Protein AF-A0A5R8QDY4-F1 (afdb_monomer_lite)

Radius of gyration: 14.68 Å; chains: 1; bounding box: 31×26×38 Å

pLDDT: mean 88.38, std 16.19, range [37.5, 98.0]

Sequence (55 aa):
MITENNQDIIKFAGLYKITGGMPHYVIIAQQANPELKVVHDRLPVMLDDDQISDY

Secondary structure (DSSP, 8-state):
-----------B-EEEEEETTEEEEEE-EEEPPTTGGGT-SEEE-B--TTTTTT-

InterPro domains:
  IPR003738 SOS response associated peptidase (SRAP) [PF02586] (2-55)
  IPR036590 SOS response associated peptidase-like [G3DSA:3.90.1680.10] (1-55)
  IPR036590 SOS response associated peptidase-like [SSF143081] (2-53)

Structure (mmCIF, N/CA/C/O backbone):
data_AF-A0A5R8QDY4-F1
#
_entry.id   AF-A0A5R8QDY4-F1
#
loop_
_atom_site.group_PDB
_atom_site.id
_atom_site.type_symbol
_atom_site.label_atom_id
_atom_site.label_alt_id
_atom_site.label_comp_id
_atom_site.label_asym_id
_atom_site.label_entity_id
_atom_site.label_seq_id
_atom_site.pdbx_PDB_ins_code
_atom_site.Cartn_x
_atom_site.Cartn_y
_atom_site.Cartn_z
_atom_site.occupancy
_atom_site.B_iso_or_equiv
_atom_site.auth_seq_id
_atom_site.auth_comp_id
_atom_site.auth_asym_id
_atom_site.auth_atom_id
_atom_site.pdbx_PDB_model_num
ATOM 1 N N . MET A 1 1 ? 12.901 7.671 20.294 1.00 37.50 1 MET A N 1
ATOM 2 C CA . MET A 1 1 ? 12.891 6.208 20.083 1.00 37.50 1 MET A CA 1
ATOM 3 C C . MET A 1 1 ? 13.731 5.972 18.837 1.00 37.50 1 MET A C 1
ATOM 5 O O . MET A 1 1 ? 13.440 6.598 17.830 1.00 37.50 1 MET A O 1
ATOM 9 N N . ILE A 1 2 ? 14.860 5.271 18.964 1.00 49.09 2 ILE A N 1
ATOM 10 C CA . ILE A 1 2 ? 15.928 5.239 17.947 1.00 49.09 2 ILE A CA 1
ATOM 11 C C . ILE A 1 2 ? 15.593 4.242 16.831 1.00 49.09 2 IL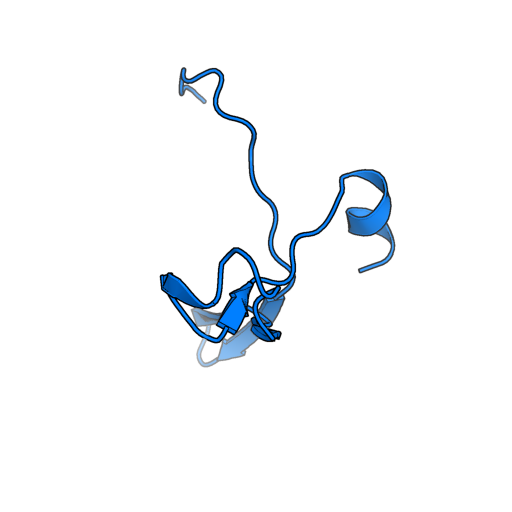E A C 1
ATOM 13 O O . ILE A 1 2 ? 15.234 3.105 17.122 1.00 49.09 2 ILE A O 1
ATOM 17 N N . THR A 1 3 ? 15.740 4.676 15.579 1.00 42.09 3 THR A N 1
ATOM 18 C CA . THR A 1 3 ? 16.667 4.134 14.552 1.00 42.09 3 THR A CA 1
ATOM 19 C C . THR A 1 3 ? 16.744 5.220 13.466 1.00 42.09 3 THR A C 1
ATOM 21 O O . THR A 1 3 ? 15.718 5.661 12.972 1.00 42.09 3 THR A O 1
ATOM 24 N N . GLU A 1 4 ? 17.859 5.918 13.234 1.00 53.69 4 GLU A N 1
ATOM 25 C CA . GLU A 1 4 ? 19.119 5.429 12.646 1.00 53.69 4 GLU A CA 1
ATOM 26 C C . GLU A 1 4 ? 18.897 4.459 11.481 1.00 53.69 4 GLU A C 1
ATOM 28 O O . GLU A 1 4 ? 19.196 3.275 11.550 1.00 53.69 4 GLU A O 1
ATOM 33 N N . ASN A 1 5 ? 18.316 4.993 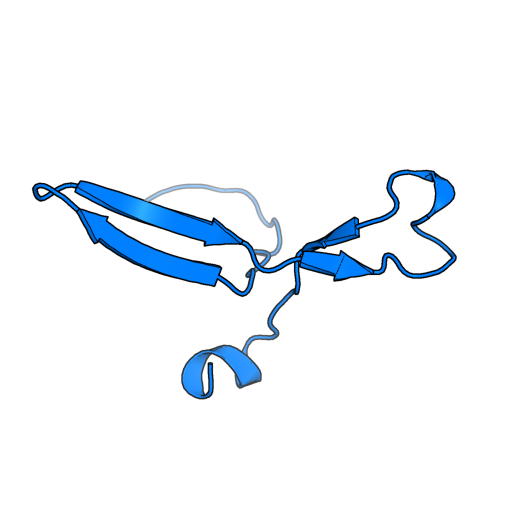10.410 1.00 44.66 5 ASN A N 1
ATOM 34 C CA . ASN A 1 5 ? 18.867 4.930 9.062 1.00 44.66 5 ASN A CA 1
ATOM 35 C C . ASN A 1 5 ? 18.217 6.068 8.278 1.00 44.66 5 ASN A C 1
ATOM 37 O O . ASN A 1 5 ? 17.013 6.273 8.379 1.00 44.66 5 ASN A O 1
ATOM 41 N N . ASN A 1 6 ? 19.005 6.820 7.519 1.00 48.59 6 ASN A N 1
ATOM 42 C CA . ASN A 1 6 ? 18.554 7.911 6.652 1.00 48.59 6 ASN A CA 1
ATOM 43 C C . ASN A 1 6 ? 17.790 7.355 5.424 1.00 48.59 6 ASN A C 1
ATOM 45 O O . ASN A 1 6 ? 18.103 7.691 4.287 1.00 48.59 6 ASN A O 1
ATOM 49 N N . GLN A 1 7 ? 16.898 6.388 5.652 1.00 56.09 7 GLN A N 1
ATOM 50 C CA . GLN A 1 7 ? 16.080 5.727 4.651 1.00 56.09 7 GLN A CA 1
ATOM 51 C C . GLN A 1 7 ? 14.741 6.444 4.599 1.00 56.09 7 GLN A C 1
ATOM 53 O O . GLN A 1 7 ? 14.042 6.544 5.609 1.00 56.09 7 GLN A O 1
ATOM 58 N N . ASP A 1 8 ? 14.410 6.938 3.412 1.00 78.50 8 ASP A N 1
ATOM 59 C CA . ASP A 1 8 ? 13.128 7.564 3.135 1.00 78.50 8 ASP A CA 1
ATOM 60 C C . ASP A 1 8 ? 11.994 6.617 3.549 1.00 78.50 8 ASP A C 1
ATOM 62 O O . ASP A 1 8 ? 11.930 5.455 3.134 1.00 78.50 8 ASP A O 1
ATOM 66 N N . ILE A 1 9 ? 11.114 7.101 4.427 1.00 86.38 9 ILE A N 1
ATOM 67 C CA . ILE A 1 9 ? 9.947 6.343 4.874 1.00 86.38 9 ILE A CA 1
ATOM 68 C C . ILE A 1 9 ? 8.959 6.300 3.713 1.00 86.38 9 ILE A C 1
ATOM 70 O O . ILE A 1 9 ? 8.360 7.315 3.365 1.00 86.38 9 ILE A O 1
ATOM 74 N N . ILE A 1 10 ? 8.749 5.112 3.150 1.00 90.31 10 ILE A N 1
ATOM 75 C CA . ILE A 1 10 ? 7.745 4.896 2.108 1.00 90.31 10 ILE A CA 1
ATOM 76 C C . ILE A 1 10 ? 6.386 4.661 2.768 1.00 90.31 10 ILE A C 1
ATOM 78 O O . ILE A 1 10 ? 6.250 3.832 3.671 1.00 90.31 10 ILE A O 1
ATOM 82 N N . LYS A 1 11 ? 5.368 5.385 2.305 1.00 93.75 11 LYS A N 1
ATOM 83 C CA . LYS A 1 11 ? 4.008 5.342 2.848 1.00 93.75 11 LYS A CA 1
ATOM 84 C C . LYS A 1 11 ? 3.093 4.681 1.830 1.00 93.75 11 LYS A C 1
ATOM 86 O O . LYS A 1 11 ? 3.095 5.059 0.662 1.00 93.75 11 LYS A O 1
ATOM 91 N N . PHE A 1 12 ? 2.325 3.683 2.262 1.00 96.31 12 PHE A N 1
ATOM 92 C CA . PHE A 1 12 ? 1.395 2.967 1.391 1.00 96.31 12 PHE A CA 1
ATOM 93 C C . PHE A 1 12 ? -0.050 3.218 1.794 1.00 96.31 12 PHE A C 1
ATOM 95 O O . PHE A 1 12 ? -0.393 3.173 2.976 1.00 96.31 12 PHE A O 1
ATOM 102 N N . ALA A 1 13 ? -0.902 3.398 0.792 1.00 97.31 13 ALA A N 1
ATOM 103 C CA . ALA A 1 13 ? -2.340 3.415 0.972 1.00 97.31 13 ALA A CA 1
ATOM 104 C C . ALA A 1 13 ? -2.825 2.033 1.434 1.00 97.31 13 ALA A C 1
ATOM 106 O O . ALA A 1 13 ? -2.493 0.994 0.850 1.00 97.31 13 ALA A O 1
ATOM 107 N N . GLY A 1 14 ? -3.636 2.014 2.486 1.00 97.12 14 GLY A N 1
ATOM 108 C CA . GLY A 1 14 ? -4.197 0.790 3.037 1.00 97.12 14 GLY A CA 1
ATOM 109 C C . GLY A 1 14 ? -5.597 0.984 3.591 1.00 97.12 14 GLY A C 1
ATOM 110 O O . GLY A 1 14 ? -6.073 2.104 3.761 1.00 97.12 14 GLY A O 1
ATOM 111 N N . LEU A 1 15 ? -6.252 -0.136 3.875 1.00 97.31 15 LEU A N 1
ATOM 112 C CA . LEU A 1 15 ? -7.499 -0.186 4.631 1.00 97.31 15 LEU A CA 1
ATOM 113 C C . LEU A 1 15 ? -7.240 -0.980 5.903 1.00 97.31 15 LEU A C 1
ATOM 115 O O . LEU A 1 15 ? -6.506 -1.969 5.873 1.00 97.31 15 LEU A O 1
ATOM 119 N N . TYR A 1 16 ? -7.874 -0.590 7.003 1.00 97.31 16 TYR A N 1
ATOM 120 C CA . TYR A 1 16 ? -7.787 -1.338 8.248 1.00 97.31 16 TYR A CA 1
ATOM 121 C C . TYR A 1 16 ? -9.169 -1.615 8.832 1.00 97.31 16 TYR A C 1
ATOM 123 O O . TYR A 1 16 ? -10.141 -0.902 8.585 1.00 97.31 16 TYR A O 1
ATOM 131 N N . LYS A 1 17 ? -9.248 -2.682 9.622 1.00 97.88 17 LYS A N 1
ATOM 132 C CA . LYS A 1 17 ? -10.430 -3.045 10.395 1.00 97.88 17 LYS A CA 1
ATOM 133 C C . LYS A 1 17 ? -10.012 -3.756 11.672 1.00 97.88 17 LYS A C 1
ATOM 135 O O . LYS A 1 17 ? -9.132 -4.612 11.658 1.00 97.88 17 LYS A O 1
ATOM 140 N N . ILE A 1 18 ? -10.692 -3.457 12.773 1.00 97.88 18 ILE A N 1
ATOM 141 C CA . ILE A 1 18 ? -10.543 -4.215 14.017 1.00 97.88 18 ILE A CA 1
ATOM 142 C C . ILE A 1 18 ? -11.537 -5.379 13.998 1.00 97.88 18 ILE A C 1
ATOM 144 O O . ILE A 1 18 ? -12.737 -5.177 13.815 1.00 97.88 18 ILE A O 1
ATOM 148 N N . THR A 1 19 ? -11.040 -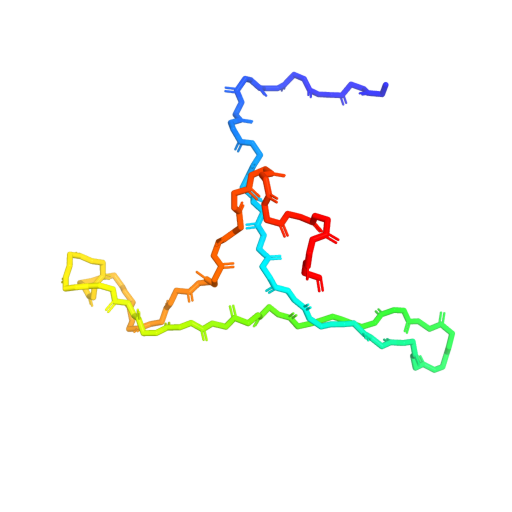6.600 14.194 1.00 97.31 19 THR A N 1
ATOM 149 C CA . THR A 1 19 ? -11.858 -7.819 14.279 1.00 97.31 19 THR A CA 1
ATOM 150 C C . THR A 1 19 ? -11.427 -8.607 15.509 1.00 97.31 19 THR A C 1
ATOM 152 O O . THR A 1 19 ? -10.249 -8.922 15.652 1.00 97.31 19 THR A O 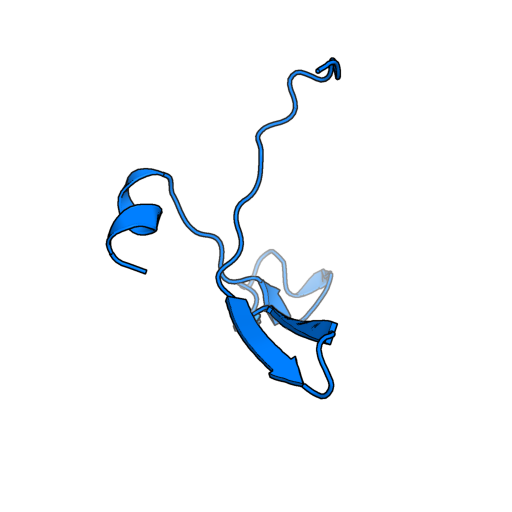1
ATOM 155 N N . GLY A 1 20 ? -12.357 -8.883 16.430 1.00 95.88 20 GLY A N 1
ATOM 156 C CA . GLY A 1 20 ? -12.044 -9.593 17.679 1.00 95.88 20 GLY A CA 1
ATOM 157 C C . GLY A 1 20 ? -11.019 -8.872 18.567 1.00 95.88 20 GLY A C 1
ATOM 158 O O . GLY A 1 20 ? -10.201 -9.524 19.201 1.00 95.88 20 GLY A O 1
ATOM 159 N N . GLY A 1 21 ? -11.009 -7.534 18.560 1.00 97.25 21 GLY A N 1
ATOM 160 C CA . GLY A 1 21 ? -10.032 -6.722 19.298 1.00 97.25 21 GLY A CA 1
ATOM 161 C C . GLY A 1 21 ? -8.652 -6.613 18.640 1.00 97.25 21 GLY A C 1
ATOM 162 O O . GLY A 1 21 ? -7.817 -5.858 19.126 1.00 97.25 21 GLY A O 1
ATOM 163 N N . MET A 1 22 ? -8.422 -7.302 17.517 1.00 97.25 22 MET A N 1
ATOM 164 C CA . MET A 1 22 ? -7.142 -7.301 16.809 1.00 97.25 22 MET A CA 1
ATOM 165 C C . MET A 1 22 ? -7.211 -6.458 15.524 1.00 97.25 22 MET A C 1
ATOM 167 O O . MET A 1 22 ? -8.158 -6.615 14.738 1.00 97.25 22 MET A O 1
ATOM 171 N N . PRO A 1 23 ? -6.227 -5.576 15.268 1.00 97.25 23 PRO A N 1
ATOM 172 C CA . PRO A 1 23 ? -6.163 -4.813 14.031 1.00 97.25 23 PRO A CA 1
ATOM 173 C C . PRO A 1 23 ? -5.742 -5.714 12.867 1.00 97.25 23 PRO A C 1
ATOM 175 O O . PRO A 1 23 ? -4.771 -6.460 12.953 1.00 97.25 23 PRO A O 1
ATOM 178 N N . HIS A 1 24 ? -6.471 -5.612 11.764 1.00 97.94 24 HIS A N 1
ATOM 179 C CA . HIS A 1 24 ? -6.132 -6.220 10.486 1.00 97.94 24 HIS A CA 1
ATOM 180 C C . HIS A 1 24 ? -6.027 -5.108 9.455 1.00 97.94 24 HIS A C 1
ATOM 182 O O . HIS A 1 24 ? -6.836 -4.179 9.471 1.00 97.94 24 HIS A O 1
ATOM 188 N N . TYR A 1 25 ? -5.055 -5.202 8.557 1.00 97.75 25 TYR A N 1
ATOM 189 C CA . TYR A 1 25 ? -4.885 -4.231 7.490 1.00 97.75 25 TYR A CA 1
ATOM 190 C C . TYR A 1 25 ? -4.533 -4.916 6.179 1.00 97.75 25 TYR A C 1
ATOM 192 O O . TYR A 1 25 ? -4.008 -6.029 6.150 1.00 97.75 25 TYR A O 1
ATOM 200 N N . VAL A 1 26 ? -4.849 -4.228 5.092 1.00 97.88 26 VAL A N 1
ATOM 201 C CA . VAL A 1 26 ? -4.482 -4.603 3.731 1.00 97.88 26 VAL A CA 1
ATOM 202 C C . VAL A 1 26 ? -3.862 -3.399 3.046 1.00 97.88 26 VAL A C 1
ATOM 204 O O . VAL A 1 26 ? -4.231 -2.260 3.328 1.00 97.88 26 VAL A O 1
ATOM 207 N N . ILE A 1 27 ? -2.931 -3.660 2.137 1.00 98.00 27 ILE A N 1
ATOM 208 C CA . ILE A 1 27 ? -2.314 -2.633 1.301 1.00 98.00 27 ILE A CA 1
ATOM 209 C C . ILE A 1 27 ? -3.059 -2.605 -0.028 1.00 98.00 27 ILE A C 1
ATOM 211 O O . ILE A 1 27 ? -3.295 -3.652 -0.638 1.00 98.00 27 ILE A O 1
ATOM 215 N N . ILE A 1 28 ? -3.430 -1.411 -0.480 1.00 97.88 28 ILE A N 1
ATOM 216 C CA . ILE A 1 28 ? -4.024 -1.234 -1.800 1.00 97.88 28 ILE A CA 1
ATOM 217 C C . ILE A 1 28 ? -2.905 -1.343 -2.833 1.00 97.88 28 ILE A C 1
ATOM 219 O O . ILE A 1 28 ? -1.891 -0.653 -2.756 1.00 97.88 28 ILE A O 1
ATOM 223 N N . ALA A 1 29 ? -3.096 -2.222 -3.812 1.00 97.06 29 ALA A N 1
ATOM 224 C CA . ALA A 1 29 ? -2.176 -2.380 -4.928 1.00 97.06 29 ALA A CA 1
ATOM 225 C C . ALA A 1 29 ? -2.763 -1.787 -6.211 1.00 97.06 29 ALA A C 1
ATOM 227 O O . ALA A 1 29 ? -3.977 -1.809 -6.419 1.00 97.06 29 ALA A O 1
ATOM 228 N N . GLN A 1 30 ? -1.887 -1.366 -7.116 1.00 96.19 30 GLN A N 1
ATOM 229 C CA . GLN A 1 30 ? -2.181 -0.922 -8.473 1.00 96.19 30 GLN A CA 1
ATOM 230 C C . GLN A 1 30 ? -1.352 -1.698 -9.501 1.00 96.19 30 GLN A C 1
ATOM 232 O O . GLN A 1 30 ? -0.479 -2.494 -9.150 1.00 96.19 30 GLN A O 1
ATOM 237 N N . GLN A 1 31 ? -1.652 -1.505 -10.784 1.00 97.44 31 GLN A N 1
ATOM 238 C CA . GLN A 1 31 ? -0.883 -2.128 -11.856 1.00 97.44 31 GLN A CA 1
ATOM 239 C C . GLN A 1 31 ? 0.544 -1.569 -11.861 1.00 97.44 31 GLN A C 1
ATOM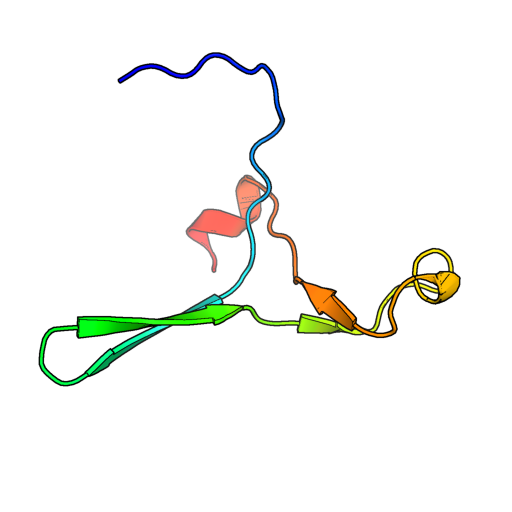 241 O O . GLN A 1 31 ? 0.730 -0.357 -11.777 1.00 97.44 31 GLN A O 1
ATOM 246 N N . ALA A 1 32 ? 1.542 -2.442 -11.995 1.00 95.81 32 ALA A N 1
ATOM 247 C CA . ALA A 1 32 ? 2.924 -2.020 -12.162 1.00 95.81 32 ALA A CA 1
ATOM 248 C C . ALA A 1 32 ? 3.098 -1.205 -13.449 1.00 95.81 32 ALA A C 1
ATOM 250 O O . ALA A 1 32 ? 2.528 -1.535 -14.500 1.00 95.81 32 ALA A O 1
ATOM 251 N N . ASN A 1 33 ? 3.918 -0.157 -13.367 1.00 91.75 33 ASN A N 1
ATOM 252 C CA . ASN A 1 33 ? 4.359 0.573 -14.547 1.00 91.75 33 ASN A CA 1
ATOM 253 C C . ASN A 1 33 ? 5.227 -0.346 -15.442 1.00 91.75 33 ASN A C 1
ATOM 255 O O . ASN A 1 33 ? 5.734 -1.368 -14.970 1.00 91.75 33 ASN A O 1
ATOM 259 N N . PRO A 1 34 ? 5.383 -0.039 -16.743 1.00 93.19 34 PRO A N 1
ATOM 260 C CA . PRO A 1 34 ? 6.117 -0.909 -17.664 1.00 93.19 34 PRO A CA 1
ATOM 261 C C . PRO A 1 34 ? 7.539 -1.255 -17.210 1.00 93.19 34 PRO A C 1
ATOM 263 O O . PRO A 1 34 ? 7.998 -2.364 -17.461 1.00 93.19 34 PRO A O 1
ATOM 266 N N . GLU A 1 35 ? 8.202 -0.335 -16.512 1.00 93.31 35 GLU A N 1
ATOM 267 C CA . GLU A 1 35 ? 9.573 -0.496 -16.020 1.00 93.31 35 GLU A CA 1
ATOM 268 C C . GLU A 1 35 ? 9.676 -1.558 -14.921 1.00 93.31 35 GLU A C 1
ATOM 270 O O . GLU A 1 35 ? 10.594 -2.373 -14.933 1.00 93.31 35 GLU A O 1
ATOM 275 N N . LEU A 1 36 ? 8.708 -1.603 -14.002 1.00 90.94 36 LEU A N 1
ATOM 276 C CA . LEU A 1 36 ? 8.705 -2.534 -12.872 1.00 90.94 36 LEU A CA 1
ATOM 277 C C . LEU A 1 36 ? 7.970 -3.848 -13.164 1.00 90.94 36 LEU A C 1
ATOM 279 O O . LEU A 1 36 ? 8.117 -4.805 -12.402 1.00 90.94 36 LEU A O 1
ATOM 283 N N . LYS A 1 37 ? 7.256 -3.947 -14.296 1.00 91.81 37 LYS A N 1
ATOM 284 C CA . LYS A 1 37 ? 6.614 -5.196 -14.752 1.00 91.81 37 LYS A CA 1
ATOM 285 C C . LYS A 1 37 ? 7.587 -6.361 -14.929 1.00 91.81 37 LYS A C 1
ATOM 287 O O . LYS A 1 37 ? 7.155 -7.507 -14.886 1.00 91.81 37 LYS A O 1
ATOM 292 N N . VAL A 1 38 ? 8.878 -6.083 -15.124 1.00 93.69 38 VAL A N 1
ATOM 293 C CA . VAL A 1 38 ? 9.921 -7.121 -15.196 1.00 93.69 38 VAL A CA 1
ATOM 294 C C . VAL A 1 38 ? 10.144 -7.824 -13.853 1.00 93.69 38 VAL A C 1
ATOM 296 O O . VAL A 1 38 ? 10.642 -8.944 -13.834 1.00 93.69 38 VAL A O 1
ATOM 299 N N . VAL A 1 39 ? 9.775 -7.175 -12.743 1.00 93.88 39 VAL A N 1
ATOM 300 C CA . VAL A 1 39 ? 9.887 -7.714 -11.383 1.00 93.88 39 VAL A CA 1
ATOM 301 C C . VAL A 1 39 ? 8.554 -8.304 -10.932 1.00 93.88 39 VAL A C 1
ATOM 303 O O . VAL A 1 39 ? 8.510 -9.446 -10.481 1.00 93.88 39 VAL A O 1
ATOM 306 N N . HIS A 1 40 ? 7.468 -7.530 -11.035 1.00 95.38 40 HIS A N 1
ATOM 307 C CA . HIS A 1 40 ? 6.132 -7.945 -10.610 1.00 95.38 40 HIS A CA 1
ATOM 308 C C . HIS A 1 40 ? 5.041 -7.135 -11.328 1.00 95.38 40 HIS A C 1
ATOM 310 O O . HIS A 1 40 ? 5.256 -5.991 -11.720 1.00 95.38 40 HIS A O 1
ATOM 316 N N . ASP A 1 41 ? 3.845 -7.701 -11.496 1.00 95.38 41 ASP A N 1
ATOM 317 C CA . ASP A 1 41 ? 2.744 -7.074 -12.240 1.00 95.38 41 ASP A CA 1
ATOM 318 C C . ASP A 1 41 ? 1.916 -6.077 -11.408 1.00 95.38 41 ASP A C 1
ATOM 320 O O . ASP A 1 41 ? 1.217 -5.228 -11.968 1.00 95.38 41 ASP A O 1
ATOM 324 N N . ARG A 1 42 ? 2.011 -6.149 -10.079 1.00 96.62 42 ARG A N 1
ATOM 325 C CA . ARG A 1 42 ? 1.347 -5.261 -9.113 1.00 96.62 42 ARG A CA 1
ATOM 326 C C . ARG A 1 42 ? 2.344 -4.549 -8.210 1.00 96.62 42 ARG A C 1
ATOM 328 O O . ARG A 1 42 ? 3.314 -5.159 -7.771 1.00 96.62 42 ARG A O 1
ATOM 335 N N . LEU A 1 43 ? 2.045 -3.295 -7.882 1.00 95.81 43 LEU A N 1
ATOM 336 C CA . LEU A 1 43 ? 2.798 -2.473 -6.932 1.00 95.81 43 LEU A CA 1
ATOM 337 C C . LEU A 1 43 ? 1.862 -1.902 -5.864 1.00 95.81 43 LEU A C 1
ATOM 339 O O . LEU A 1 43 ? 0.691 -1.670 -6.168 1.00 95.81 43 LEU A O 1
ATOM 343 N N . PRO A 1 44 ? 2.347 -1.628 -4.644 1.00 96.31 44 PRO A N 1
ATOM 344 C CA . PRO A 1 44 ? 1.609 -0.824 -3.679 1.00 96.31 44 PRO A CA 1
ATOM 345 C C . PRO A 1 44 ? 1.277 0.560 -4.241 1.00 96.31 44 PRO A C 1
ATOM 347 O O . PRO A 1 44 ? 2.063 1.143 -4.992 1.00 96.31 44 PRO A O 1
ATOM 350 N N . VAL A 1 45 ? 0.130 1.102 -3.849 1.00 96.19 45 VAL A N 1
ATOM 351 C CA . VAL A 1 45 ? -0.155 2.526 -4.028 1.00 96.19 45 VAL A CA 1
ATOM 352 C C . VAL A 1 45 ? 0.654 3.293 -2.983 1.00 96.19 45 VAL A C 1
ATOM 354 O O . VAL A 1 45 ? 0.448 3.109 -1.783 1.00 96.19 45 VAL A O 1
ATOM 357 N N . MET A 1 46 ? 1.598 4.107 -3.448 1.00 94.06 46 MET A N 1
ATOM 358 C CA . MET A 1 46 ? 2.422 4.982 -2.614 1.00 94.06 46 MET A CA 1
ATOM 359 C C . MET A 1 46 ? 1.722 6.323 -2.405 1.00 94.06 46 MET A C 1
ATOM 361 O O . MET A 1 46 ? 1.053 6.802 -3.317 1.00 94.06 46 MET A O 1
ATOM 365 N N . LEU A 1 47 ? 1.861 6.882 -1.206 1.00 93.88 47 LEU A N 1
ATOM 366 C CA . LEU A 1 47 ? 1.331 8.191 -0.839 1.00 93.88 47 LEU A CA 1
ATOM 367 C C . LEU A 1 47 ? 2.482 9.160 -0.592 1.00 93.88 47 LEU A C 1
ATOM 369 O O . LEU A 1 47 ? 3.403 8.841 0.167 1.00 93.88 47 LEU A O 1
ATOM 373 N N . ASP A 1 48 ? 2.373 10.339 -1.189 1.00 92.19 48 ASP A N 1
ATOM 374 C CA . ASP A 1 48 ? 3.235 11.474 -0.882 1.00 92.19 48 ASP A CA 1
ATOM 375 C C . ASP A 1 48 ? 2.766 12.179 0.403 1.00 92.19 48 ASP A C 1
ATOM 377 O O . ASP A 1 48 ? 1.652 11.974 0.894 1.00 92.19 48 ASP A O 1
ATOM 381 N N . ASP A 1 49 ? 3.637 13.005 0.985 1.00 89.19 49 ASP A N 1
ATOM 382 C CA . ASP A 1 49 ? 3.410 13.636 2.291 1.00 89.19 49 ASP A CA 1
ATOM 383 C C . ASP A 1 49 ? 2.175 14.541 2.334 1.00 89.19 49 ASP A C 1
ATOM 385 O O . ASP A 1 49 ? 1.487 14.598 3.355 1.00 89.19 49 ASP A O 1
ATOM 389 N N . ASP A 1 50 ? 1.879 15.221 1.231 1.00 92.50 50 ASP A N 1
ATOM 390 C CA . ASP A 1 50 ? 0.725 16.105 1.074 1.00 92.50 50 ASP A CA 1
ATOM 391 C C . ASP A 1 50 ? -0.598 15.345 0.907 1.00 92.50 50 ASP A C 1
ATOM 393 O O . ASP A 1 50 ? -1.657 15.898 1.192 1.00 92.50 50 ASP A O 1
ATOM 397 N N . GLN A 1 51 ? -0.554 14.065 0.533 1.00 92.25 51 GLN A N 1
ATOM 398 C CA . GLN A 1 51 ? -1.742 13.230 0.334 1.00 92.25 51 GLN A CA 1
ATOM 399 C C . GLN A 1 51 ? -2.221 12.547 1.620 1.00 92.25 51 GLN A C 1
ATOM 401 O O . GLN A 1 51 ? -3.354 12.076 1.680 1.00 92.25 51 GLN A O 1
ATOM 406 N N . ILE A 1 52 ? -1.382 12.488 2.662 1.00 90.81 52 ILE A N 1
ATOM 407 C CA . ILE A 1 52 ? -1.670 11.734 3.896 1.00 90.81 52 ILE A CA 1
ATOM 408 C C . ILE A 1 52 ? -2.924 12.248 4.602 1.00 90.81 52 ILE A C 1
ATOM 410 O O . ILE A 1 52 ? -3.670 11.455 5.163 1.00 90.81 52 ILE A O 1
ATOM 414 N N . SER A 1 53 ? -3.136 13.566 4.623 1.00 90.62 53 SER A N 1
ATOM 415 C CA . SER A 1 53 ? -4.278 14.152 5.336 1.00 90.62 53 SER A CA 1
ATOM 416 C C . SER A 1 53 ? -5.608 13.931 4.616 1.00 90.62 53 SER A C 1
ATOM 418 O O . SER A 1 53 ? -6.652 13.980 5.265 1.00 90.62 53 SER A O 1
ATOM 420 N N . ASP A 1 54 ? -5.567 13.743 3.298 1.00 91.75 54 ASP A N 1
ATOM 421 C CA . ASP A 1 54 ? -6.758 13.626 2.453 1.00 91.75 54 ASP A CA 1
ATOM 422 C C . ASP A 1 54 ? -7.170 12.163 2.221 1.00 91.75 54 ASP A C 1
ATOM 424 O O . ASP A 1 54 ? -8.281 11.905 1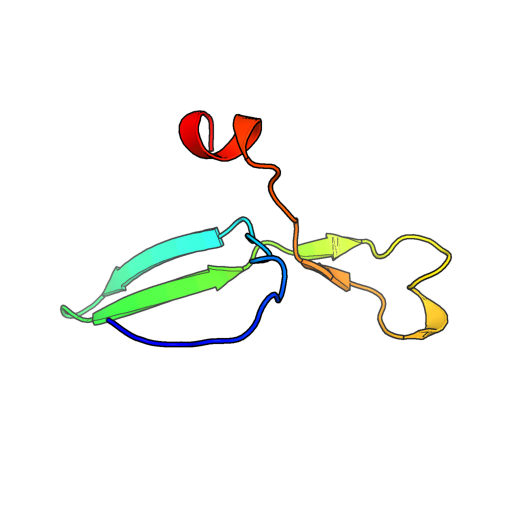.749 1.00 91.75 54 ASP A O 1
ATOM 428 N N . TYR A 1 55 ? -6.277 11.222 2.540 1.00 86.50 55 TYR A N 1
ATOM 429 C CA . TYR A 1 55 ? -6.474 9.778 2.425 1.00 86.50 55 TYR A CA 1
ATOM 430 C C . TYR A 1 55 ? -7.132 9.177 3.676 1.00 86.50 55 TYR A C 1
ATOM 432 O O . TYR A 1 55 ? -8.142 8.450 3.515 1.00 86.50 55 TYR A O 1
#

Foldseek 3Di:
DDDDDPDDDWAFDKDWDQDPNDIDMDFDKDADDPVCVVPPGIDTHTDDPVCVVVD

Organism: NCBI:txid2579976